Protein AF-A0A2D9CEY7-F1 (afdb_monomer_lite)

Secondary structure (DSSP, 8-state):
------B---SS-EEEEEE-TTS-EEEEEEE-TT--B----S-EEEES-HHHHHHHHHHTT----

Radius of gyration: 11.94 Å; chains: 1; bounding box: 33×18×29 Å

pLDDT: mean 80.17, std 14.7, range [39.09, 94.38]

Foldseek 3Di:
DPPPDKPQQDVAKKKKFAADPVRQTPDIDIDGRVGIDDDPGDDMDIDRDPVVNQVVCVVNVHDDD

Sequence (65 aa):
MKDIDKIKNPEVNTYWIIFDEDNIVKTYGIVSPMQVLSTKETKIEMYIDKDEWIKVLESYKIEVE

Structure (mmCIF, N/CA/C/O backbone):
data_AF-A0A2D9CEY7-F1
#
_entry.id   AF-A0A2D9CEY7-F1
#
loop_
_atom_site.group_PDB
_atom_site.id
_atom_site.type_symbol
_atom_site.label_atom_id
_atom_site.label_alt_id
_atom_site.label_comp_id
_atom_site.label_asym_id
_atom_site.label_entity_id
_atom_site.label_seq_id
_atom_site.pdbx_PDB_ins_code
_atom_site.Cartn_x
_atom_site.Cartn_y
_atom_site.Cartn_z
_atom_site.occupancy
_atom_site.B_iso_or_equiv
_atom_site.auth_seq_id
_atom_site.auth_comp_id
_atom_site.auth_asym_id
_atom_site.auth_atom_id
_atom_site.pdbx_PDB_model_num
ATOM 1 N N . MET A 1 1 ? -23.402 -1.237 -9.980 1.00 40.72 1 MET A N 1
ATOM 2 C CA . MET A 1 1 ? -22.195 -1.418 -9.148 1.00 40.72 1 MET A CA 1
ATOM 3 C C . MET A 1 1 ? -21.033 -0.926 -9.983 1.00 40.72 1 MET A C 1
ATOM 5 O O . MET A 1 1 ? -20.946 -1.342 -11.126 1.00 40.72 1 MET A O 1
ATOM 9 N N . LYS A 1 2 ? -20.261 0.052 -9.500 1.00 39.09 2 LYS A N 1
ATOM 10 C CA . LYS A 1 2 ? -19.049 0.488 -10.201 1.00 39.09 2 LYS A CA 1
ATOM 11 C C . LYS A 1 2 ? -17.999 -0.586 -9.952 1.00 39.09 2 LYS A C 1
ATOM 13 O O . LYS A 1 2 ? -17.531 -0.711 -8.824 1.00 39.09 2 LYS A O 1
ATOM 18 N N . ASP A 1 3 ? -17.722 -1.392 -10.968 1.00 45.12 3 ASP A N 1
ATOM 19 C CA . ASP A 1 3 ? -16.535 -2.230 -11.006 1.00 45.12 3 ASP A CA 1
ATOM 20 C C . ASP A 1 3 ? -15.325 -1.327 -10.759 1.00 45.12 3 ASP A C 1
ATOM 22 O O . ASP A 1 3 ? -15.099 -0.355 -11.480 1.00 45.12 3 ASP A O 1
ATOM 26 N N . ILE A 1 4 ? -14.590 -1.593 -9.684 1.00 56.12 4 ILE A N 1
ATOM 27 C CA . ILE A 1 4 ? -13.269 -1.005 -9.502 1.00 56.12 4 ILE A CA 1
ATOM 28 C C . ILE A 1 4 ? -12.399 -1.782 -10.476 1.00 56.12 4 ILE A C 1
ATOM 30 O O . ILE A 1 4 ? -12.008 -2.923 -10.222 1.00 56.12 4 ILE A O 1
ATOM 34 N N . ASP A 1 5 ? -12.275 -1.204 -11.669 1.00 48.59 5 ASP A N 1
ATOM 35 C CA . ASP A 1 5 ? -11.569 -1.765 -12.804 1.00 48.59 5 ASP A CA 1
ATOM 36 C C . ASP A 1 5 ? -10.184 -2.241 -12.361 1.00 48.59 5 ASP A C 1
ATOM 38 O O . ASP A 1 5 ? -9.365 -1.499 -11.824 1.00 48.59 5 ASP A O 1
ATOM 42 N N . LYS A 1 6 ? -9.972 -3.542 -12.547 1.00 51.09 6 LYS A N 1
ATOM 43 C CA . LYS A 1 6 ? -8.746 -4.274 -12.231 1.00 51.09 6 LYS A CA 1
ATOM 44 C C . LYS A 1 6 ? -7.521 -3.500 -12.726 1.00 51.09 6 LYS A C 1
ATOM 46 O O . LYS A 1 6 ? -7.495 -3.095 -13.888 1.00 51.09 6 LYS A O 1
ATOM 51 N N . ILE A 1 7 ? -6.467 -3.418 -11.911 1.00 58.44 7 ILE A N 1
ATOM 52 C CA . ILE A 1 7 ? -5.151 -2.942 -12.366 1.00 58.44 7 ILE A CA 1
ATOM 53 C C . ILE A 1 7 ? -4.564 -4.017 -13.288 1.00 58.44 7 ILE A C 1
ATOM 55 O O . ILE A 1 7 ? -3.900 -4.948 -12.836 1.00 58.44 7 ILE A O 1
ATOM 59 N N . LYS A 1 8 ? -4.876 -3.951 -14.584 1.00 49.56 8 LYS A N 1
ATOM 60 C CA . LYS A 1 8 ? -4.314 -4.848 -15.598 1.00 49.56 8 LYS A CA 1
ATOM 61 C C . LYS A 1 8 ? -3.001 -4.255 -16.105 1.00 49.56 8 LYS A C 1
ATOM 63 O O . LYS A 1 8 ? -3.040 -3.257 -16.810 1.00 49.56 8 LYS A O 1
ATOM 68 N N . ASN A 1 9 ? -1.884 -4.912 -15.796 1.00 51.72 9 ASN A N 1
ATOM 69 C CA . ASN 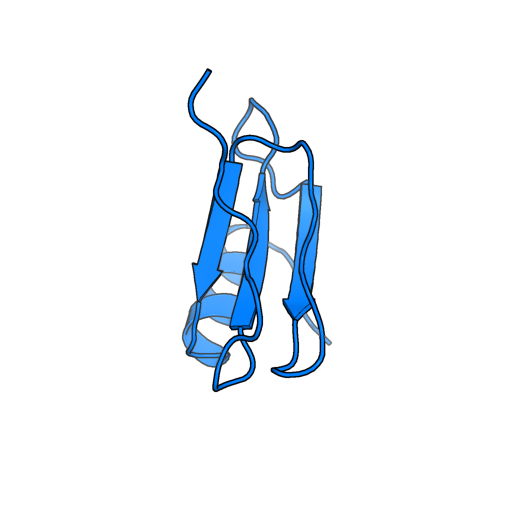A 1 9 ? -0.555 -4.650 -16.364 1.00 51.72 9 ASN A CA 1
ATOM 70 C C . ASN A 1 9 ? -0.076 -3.195 -16.204 1.00 51.72 9 ASN A C 1
ATOM 72 O O . ASN A 1 9 ? 0.003 -2.470 -17.197 1.00 51.72 9 ASN A O 1
ATOM 76 N N . PRO A 1 10 ? 0.231 -2.736 -14.982 1.00 58.91 10 PRO A N 1
ATOM 77 C CA . PRO A 1 10 ? 0.797 -1.402 -14.830 1.00 58.91 10 PRO A CA 1
ATOM 78 C C . PRO A 1 10 ? 2.156 -1.331 -15.546 1.00 58.91 10 PRO A C 1
ATOM 80 O O . PRO A 1 10 ? 2.920 -2.279 -15.501 1.00 58.91 10 PRO A O 1
ATOM 83 N N . GLU A 1 11 ? 2.497 -0.246 -16.241 1.00 67.56 11 GLU A N 1
ATOM 84 C CA . GLU A 1 11 ? 3.795 -0.161 -16.952 1.00 67.56 11 GLU A CA 1
ATOM 85 C C . GLU A 1 11 ? 4.988 -0.048 -15.984 1.00 67.56 11 GLU A C 1
ATOM 87 O O . GLU A 1 11 ? 6.135 -0.322 -16.340 1.00 67.56 11 GLU A O 1
ATOM 92 N N . VAL A 1 12 ? 4.701 0.323 -14.736 1.00 75.56 12 VAL A N 1
ATOM 93 C CA . VAL A 1 12 ? 5.653 0.563 -13.649 1.00 75.56 12 VAL A CA 1
ATOM 94 C C . VAL A 1 12 ? 5.170 -0.094 -12.354 1.00 75.56 12 VAL A C 1
ATOM 96 O O . VAL A 1 12 ? 4.000 -0.456 -12.224 1.00 75.56 12 VAL A O 1
ATOM 99 N N . ASN A 1 13 ? 6.064 -0.259 -11.376 1.00 83.69 13 ASN A N 1
ATOM 100 C CA . ASN A 1 13 ? 5.656 -0.706 -10.044 1.00 83.69 13 ASN A CA 1
ATOM 101 C C . ASN A 1 13 ? 4.615 0.267 -9.481 1.00 83.69 13 ASN A C 1
ATOM 103 O O . ASN A 1 13 ? 4.866 1.466 -9.399 1.00 83.69 13 ASN A O 1
ATOM 107 N N . THR A 1 14 ? 3.455 -0.264 -9.113 1.00 88.38 14 THR A N 1
ATOM 108 C CA . THR A 1 14 ? 2.361 0.504 -8.524 1.00 88.38 14 THR A CA 1
ATOM 109 C C . THR A 1 14 ? 2.220 0.096 -7.069 1.00 88.38 14 THR A C 1
ATOM 111 O O . THR A 1 14 ? 1.992 -1.075 -6.757 1.00 88.38 14 THR A O 1
ATOM 114 N N . TYR A 1 15 ? 2.374 1.063 -6.180 1.00 90.81 15 TYR A N 1
ATOM 115 C CA . TYR A 1 15 ? 2.198 0.903 -4.746 1.00 90.81 15 TYR A CA 1
ATOM 116 C C . TYR A 1 15 ? 0.732 1.130 -4.411 1.00 90.81 15 TYR A C 1
ATOM 118 O O . TYR A 1 15 ? 0.090 2.005 -4.988 1.00 90.81 15 TYR A O 1
ATOM 126 N N . TRP A 1 16 ? 0.174 0.336 -3.510 1.00 90.81 16 TRP A N 1
ATOM 127 C CA . TRP A 1 16 ? -1.238 0.426 -3.169 1.00 90.81 16 TRP A CA 1
ATOM 128 C C . TRP A 1 16 ? -1.453 0.319 -1.665 1.00 90.81 16 TRP A C 1
ATOM 130 O O . TRP A 1 16 ? -0.671 -0.303 -0.941 1.00 90.81 16 TRP A O 1
ATOM 140 N N . ILE A 1 17 ? -2.532 0.941 -1.202 1.00 92.62 17 ILE A N 1
ATOM 141 C CA . ILE A 1 17 ? -3.009 0.886 0.179 1.00 92.62 17 ILE A CA 1
ATOM 142 C C . ILE A 1 17 ? -4.503 0.584 0.134 1.00 92.62 17 ILE A C 1
ATOM 144 O O . ILE A 1 17 ? -5.254 1.243 -0.581 1.00 92.62 17 ILE A O 1
ATOM 148 N N . ILE A 1 18 ? -4.933 -0.431 0.876 1.00 90.94 18 ILE A N 1
ATOM 149 C CA . ILE A 1 18 ? -6.339 -0.778 1.068 1.00 90.94 18 ILE A CA 1
ATOM 150 C C . ILE A 1 18 ? -6.766 -0.285 2.442 1.00 90.94 18 ILE A C 1
ATOM 152 O O . ILE A 1 18 ? -6.137 -0.612 3.453 1.00 90.94 18 ILE A O 1
ATOM 156 N N . PHE A 1 19 ? -7.883 0.432 2.466 1.00 89.62 19 PHE A N 1
ATOM 157 C CA . PHE A 1 19 ? -8.491 0.949 3.684 1.00 89.62 19 PHE A CA 1
ATOM 158 C C . PHE A 1 19 ? -9.786 0.211 3.999 1.00 89.62 19 PHE A C 1
ATOM 160 O O . PHE A 1 19 ? -10.493 -0.241 3.097 1.00 89.62 19 PHE A O 1
ATOM 167 N N . ASP A 1 20 ? -10.114 0.125 5.283 1.00 87.00 20 ASP A N 1
ATOM 168 C CA . ASP A 1 20 ? -11.430 -0.316 5.728 1.00 87.00 20 ASP A CA 1
ATOM 169 C C . ASP A 1 20 ? -12.476 0.821 5.696 1.00 87.00 20 ASP A C 1
ATOM 171 O O . ASP A 1 20 ? -12.256 1.941 5.205 1.00 87.00 20 ASP A O 1
ATOM 175 N N . GLU A 1 21 ? -13.678 0.527 6.189 1.00 86.62 21 GLU A N 1
ATOM 176 C CA . GLU A 1 21 ? -14.781 1.489 6.216 1.00 86.62 21 GLU A CA 1
ATOM 177 C C . GLU A 1 21 ? -14.480 2.707 7.108 1.00 86.62 21 GLU A C 1
ATOM 179 O O . GLU A 1 21 ? -14.902 3.814 6.760 1.00 86.62 21 GLU A O 1
ATOM 184 N N . ASP A 1 22 ? -13.642 2.541 8.133 1.00 88.69 22 ASP A N 1
ATOM 185 C CA . ASP A 1 22 ? -13.218 3.567 9.091 1.00 88.69 22 ASP A CA 1
ATOM 186 C C . ASP A 1 22 ? -11.973 4.362 8.637 1.00 88.69 22 ASP A C 1
ATOM 188 O O . ASP A 1 22 ? -11.494 5.244 9.350 1.00 88.69 22 ASP A O 1
ATOM 192 N N . ASN A 1 23 ? -11.482 4.118 7.414 1.00 84.19 23 ASN A N 1
ATOM 193 C CA . ASN A 1 23 ? -10.249 4.696 6.852 1.00 84.19 23 ASN A CA 1
ATOM 194 C C . ASN A 1 23 ? -8.975 4.282 7.603 1.00 84.19 23 ASN A C 1
ATOM 196 O O . ASN A 1 23 ? -7.979 5.008 7.601 1.00 84.19 23 ASN A O 1
ATOM 200 N N . ILE A 1 24 ? -8.993 3.106 8.223 1.00 88.00 24 ILE A N 1
ATOM 201 C CA . ILE A 1 24 ? -7.810 2.474 8.793 1.00 88.00 24 ILE A CA 1
ATOM 202 C C . ILE A 1 24 ? -7.158 1.628 7.701 1.00 88.00 24 ILE A C 1
ATOM 204 O O . ILE A 1 24 ? -7.828 0.931 6.933 1.00 88.00 24 ILE A O 1
ATOM 208 N N . VAL A 1 25 ? -5.831 1.698 7.610 1.00 90.31 25 VAL A N 1
ATOM 209 C CA . VAL A 1 25 ? -5.064 0.876 6.671 1.00 90.31 25 VAL A CA 1
ATOM 210 C C . VAL A 1 25 ? -5.212 -0.593 7.061 1.00 90.31 25 VAL A C 1
ATOM 212 O O . VAL A 1 25 ? -4.764 -1.024 8.121 1.00 90.31 25 VAL A O 1
ATOM 215 N N . LYS A 1 26 ? -5.831 -1.372 6.176 1.00 90.19 26 LYS A N 1
ATOM 216 C CA . LYS A 1 26 ? -6.053 -2.810 6.349 1.00 90.19 26 LYS A CA 1
ATOM 217 C C . LYS A 1 26 ? -4.863 -3.615 5.845 1.00 90.19 26 LYS A C 1
ATOM 219 O O . LYS A 1 26 ? -4.444 -4.585 6.468 1.00 90.19 26 LYS A O 1
ATOM 224 N N . THR A 1 27 ? -4.353 -3.245 4.674 1.00 90.88 27 THR A N 1
ATOM 225 C CA . THR A 1 27 ? -3.200 -3.886 4.037 1.00 90.88 27 THR A CA 1
ATOM 226 C C . THR A 1 27 ? -2.630 -2.966 2.962 1.00 90.88 27 THR A C 1
ATOM 228 O O . THR A 1 27 ? -3.329 -2.106 2.431 1.00 90.88 27 THR A O 1
ATOM 231 N N . TYR A 1 28 ? -1.354 -3.131 2.651 1.00 92.88 28 TYR A N 1
ATOM 232 C CA . TYR A 1 28 ? -0.633 -2.358 1.653 1.00 92.88 28 TYR A CA 1
ATOM 233 C C . TYR A 1 28 ? 0.332 -3.275 0.913 1.00 92.88 28 TYR A C 1
ATOM 235 O O . TYR A 1 28 ? 0.676 -4.361 1.390 1.00 92.88 28 TYR A O 1
ATOM 243 N N . GLY A 1 29 ? 0.783 -2.844 -0.258 1.00 90.69 29 GLY A N 1
ATOM 244 C CA . GLY A 1 29 ? 1.752 -3.616 -1.009 1.00 90.69 29 GLY A CA 1
ATOM 245 C C . GLY A 1 29 ? 2.151 -2.979 -2.322 1.00 90.69 29 GLY A C 1
ATOM 246 O O . GLY A 1 29 ? 1.851 -1.822 -2.611 1.00 90.69 29 GLY A O 1
ATOM 247 N N . ILE A 1 30 ? 2.847 -3.779 -3.119 1.00 90.25 30 ILE A N 1
ATOM 248 C CA . ILE A 1 30 ? 3.366 -3.390 -4.423 1.00 90.25 30 ILE A CA 1
ATOM 249 C C . ILE A 1 30 ? 2.823 -4.386 -5.432 1.00 90.25 30 ILE A C 1
ATOM 251 O O . ILE A 1 30 ? 2.836 -5.594 -5.196 1.00 90.25 30 ILE A O 1
ATOM 255 N N . VAL A 1 31 ? 2.340 -3.880 -6.558 1.00 87.75 31 VAL A N 1
ATOM 256 C CA . VAL A 1 31 ? 2.089 -4.683 -7.746 1.00 87.75 31 VAL A CA 1
ATOM 257 C C . VAL A 1 31 ? 3.091 -4.277 -8.810 1.00 87.75 31 VAL A C 1
ATOM 259 O O . VAL A 1 31 ? 3.145 -3.126 -9.246 1.00 87.75 31 VAL A 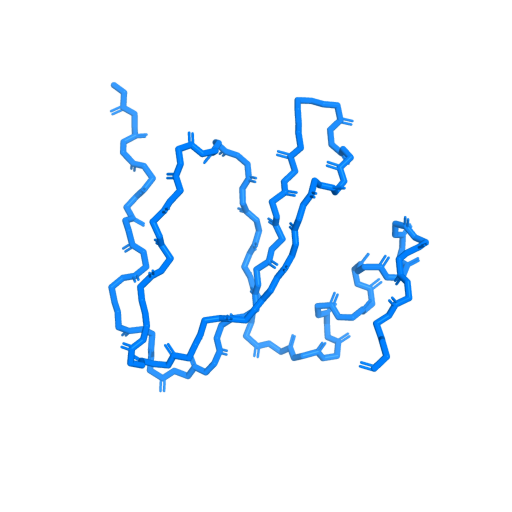O 1
ATOM 262 N N . SER A 1 32 ? 3.912 -5.242 -9.212 1.00 81.75 32 SER A N 1
ATOM 263 C CA . SER A 1 32 ? 4.804 -5.0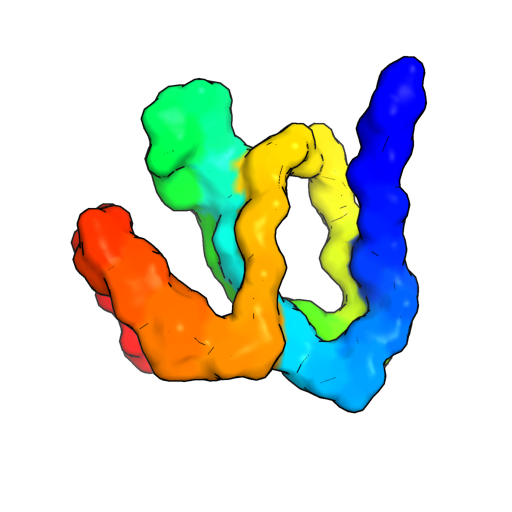68 -10.349 1.00 81.75 32 SER A CA 1
ATOM 264 C C . SER A 1 32 ? 4.037 -5.140 -11.672 1.00 81.75 32 SER A C 1
ATOM 266 O O . SER A 1 32 ? 2.954 -5.720 -11.720 1.00 81.75 32 SER A O 1
ATOM 268 N N . PRO A 1 33 ? 4.620 -4.643 -12.776 1.00 76.31 33 PRO A N 1
ATOM 269 C CA . PRO A 1 33 ? 4.000 -4.649 -14.102 1.00 76.31 33 PRO A CA 1
ATOM 270 C C . PRO A 1 33 ? 3.440 -5.975 -14.609 1.00 76.31 33 PRO A C 1
ATOM 272 O O . PRO A 1 33 ? 2.518 -6.016 -15.419 1.00 76.31 33 PRO A O 1
ATOM 275 N N . MET A 1 34 ? 4.005 -7.079 -14.127 1.00 73.25 34 MET A N 1
ATOM 276 C CA . MET A 1 34 ? 3.599 -8.436 -14.491 1.00 73.25 34 MET A CA 1
ATOM 277 C C . MET A 1 34 ? 2.496 -9.005 -13.590 1.00 73.25 34 MET A C 1
ATOM 279 O O . MET A 1 34 ? 2.076 -10.146 -13.775 1.00 73.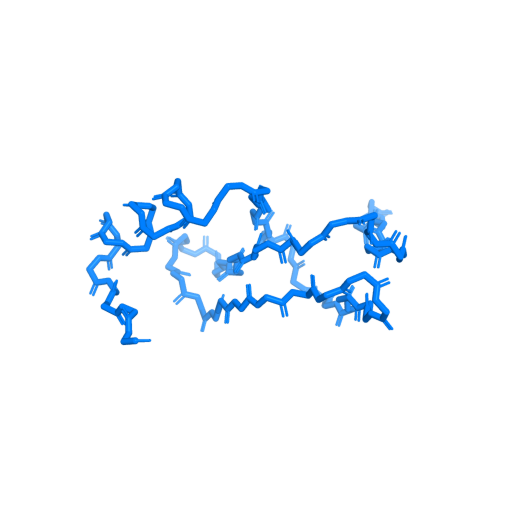25 34 MET A O 1
ATOM 283 N N . GLN A 1 35 ? 2.051 -8.248 -12.590 1.00 72.50 35 GLN A N 1
ATOM 284 C CA . GLN A 1 35 ? 1.078 -8.670 -11.595 1.00 72.50 35 GLN A CA 1
ATOM 285 C C . GLN A 1 35 ? -0.201 -7.840 -11.715 1.00 72.50 35 GLN A C 1
ATOM 287 O O . GLN A 1 35 ? -0.200 -6.696 -12.162 1.00 72.50 35 GLN A O 1
ATOM 292 N N . VAL A 1 36 ? -1.316 -8.447 -11.318 1.00 74.88 36 VAL A N 1
ATOM 293 C CA . VAL A 1 36 ? -2.635 -7.812 -11.309 1.00 74.88 36 VAL A CA 1
ATOM 294 C C . VAL A 1 36 ? -3.137 -7.816 -9.878 1.00 74.88 36 VAL A C 1
ATOM 296 O O . VAL A 1 36 ? -3.281 -8.884 -9.279 1.00 74.88 36 VAL A O 1
ATOM 299 N N . LEU A 1 37 ? -3.443 -6.635 -9.340 1.00 77.00 37 LEU A N 1
ATOM 300 C CA . LEU A 1 37 ? -4.179 -6.543 -8.084 1.00 77.00 37 LEU A CA 1
ATOM 301 C C . LEU A 1 37 ? -5.655 -6.816 -8.376 1.00 77.00 37 LEU A C 1
ATOM 303 O O . LEU A 1 37 ? -6.305 -6.073 -9.111 1.00 77.00 37 LEU A O 1
ATOM 307 N N . SER A 1 38 ? -6.190 -7.885 -7.794 1.00 76.75 38 SER A N 1
ATOM 308 C CA . SER A 1 38 ? -7.622 -8.173 -7.808 1.00 76.75 38 SER A CA 1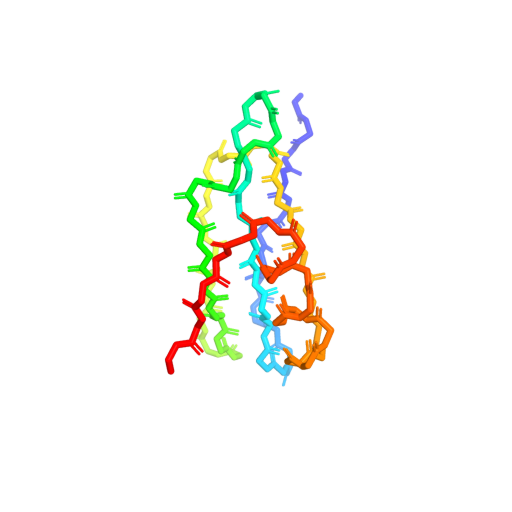
ATOM 309 C C . SER A 1 38 ? -8.115 -8.199 -6.373 1.00 76.75 38 SER A C 1
ATOM 311 O O . SER A 1 38 ? -7.818 -9.132 -5.632 1.00 76.75 38 SER A O 1
ATOM 313 N N . THR A 1 39 ? -8.892 -7.197 -5.986 1.00 76.06 39 THR A N 1
ATOM 314 C CA . THR A 1 39 ? -9.470 -7.098 -4.646 1.00 76.06 39 THR A CA 1
ATOM 315 C C . THR A 1 39 ? -10.959 -6.780 -4.732 1.00 76.06 39 THR A C 1
ATOM 317 O O . THR A 1 39 ? -11.434 -6.238 -5.728 1.00 76.06 39 THR A O 1
ATOM 320 N N . LYS A 1 40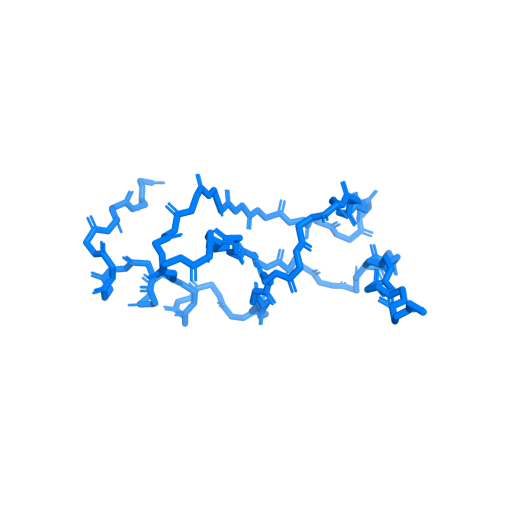 ? -11.709 -7.186 -3.704 1.00 77.38 40 LYS A N 1
ATOM 321 C CA . LYS A 1 40 ? -13.136 -6.860 -3.542 1.00 77.38 40 LYS A CA 1
ATOM 322 C C . LYS A 1 40 ? -13.348 -5.585 -2.722 1.00 77.38 40 LYS A C 1
ATOM 324 O O . LYS A 1 40 ? -14.487 -5.178 -2.520 1.00 77.38 40 LYS A O 1
ATOM 329 N N . GLU A 1 41 ? -12.266 -5.010 -2.212 1.00 79.12 41 GLU A N 1
ATOM 330 C CA . GLU A 1 41 ? -12.299 -3.844 -1.340 1.00 79.12 41 GLU A CA 1
ATOM 331 C C . GLU A 1 41 ? -12.608 -2.592 -2.156 1.00 79.12 41 GLU A C 1
ATOM 333 O O . GLU A 1 41 ? -12.141 -2.432 -3.285 1.00 79.12 41 GLU A O 1
ATOM 338 N N . THR A 1 42 ? -13.421 -1.710 -1.583 1.00 75.56 42 THR A N 1
ATOM 339 C CA . THR A 1 42 ? -13.939 -0.536 -2.286 1.00 75.56 42 THR A CA 1
ATOM 340 C C . THR A 1 42 ? -13.063 0.702 -2.148 1.00 75.56 42 THR A C 1
ATOM 342 O O . THR A 1 42 ? -13.166 1.610 -2.972 1.00 75.56 42 THR A O 1
ATOM 345 N N . LYS A 1 43 ? -12.191 0.736 -1.135 1.00 85.88 43 LYS A N 1
ATOM 346 C CA . LYS A 1 43 ? -11.267 1.839 -0.873 1.00 85.88 43 LYS A CA 1
ATOM 347 C C . LYS A 1 43 ? -9.831 1.385 -1.080 1.00 85.88 43 LYS A C 1
ATOM 349 O O . LYS A 1 43 ? -9.254 0.683 -0.250 1.00 85.88 43 LYS A O 1
ATOM 354 N N . ILE A 1 44 ? -9.278 1.796 -2.210 1.00 88.12 44 ILE A N 1
ATOM 355 C CA . ILE A 1 44 ? -7.895 1.536 -2.587 1.00 88.12 44 ILE A CA 1
ATOM 356 C C . ILE A 1 44 ? -7.307 2.863 -3.032 1.00 88.12 44 ILE A C 1
ATOM 358 O O . ILE A 1 44 ? -7.882 3.531 -3.892 1.00 88.12 44 ILE A O 1
ATOM 362 N N . GLU A 1 45 ? -6.157 3.212 -2.482 1.00 89.75 45 GLU A N 1
ATOM 363 C CA . GLU A 1 45 ? -5.325 4.283 -3.011 1.00 89.75 45 GLU A CA 1
ATOM 364 C C . GLU A 1 45 ? -4.103 3.689 -3.695 1.00 89.75 45 GLU A C 1
ATOM 366 O O . GLU A 1 45 ? -3.597 2.638 -3.294 1.00 89.75 45 GLU A O 1
ATOM 371 N N . MET A 1 46 ? -3.655 4.352 -4.756 1.00 88.50 46 MET A N 1
ATOM 372 C CA . MET A 1 46 ? -2.563 3.889 -5.600 1.00 88.50 46 MET A CA 1
ATOM 373 C C . MET A 1 46 ? -1.564 5.014 -5.814 1.00 88.50 46 MET A C 1
ATOM 375 O O . MET A 1 46 ? -1.950 6.153 -6.064 1.00 88.50 46 MET A O 1
ATOM 379 N N . TYR A 1 47 ? -0.290 4.653 -5.778 1.00 89.31 47 TYR A N 1
ATOM 380 C CA . TYR A 1 47 ? 0.842 5.554 -5.880 1.00 89.31 47 TYR A CA 1
ATOM 381 C C . TYR A 1 47 ? 1.847 4.973 -6.873 1.00 89.31 47 TYR A C 1
ATOM 383 O O . TYR A 1 47 ? 2.050 3.759 -6.944 1.00 89.31 47 TYR A O 1
ATOM 391 N N . ILE A 1 48 ? 2.479 5.843 -7.652 1.00 89.38 48 ILE A N 1
ATOM 392 C CA . ILE A 1 48 ? 3.581 5.465 -8.549 1.00 89.38 48 ILE A CA 1
ATOM 393 C C . ILE A 1 48 ? 4.930 5.737 -7.877 1.00 89.38 48 ILE A C 1
ATOM 395 O O . ILE A 1 48 ? 5.893 5.000 -8.085 1.00 89.38 48 ILE A O 1
ATOM 399 N N . ASP A 1 49 ? 4.987 6.772 -7.040 1.00 89.25 49 ASP A N 1
ATOM 400 C CA . ASP A 1 49 ? 6.169 7.148 -6.281 1.00 89.25 49 ASP A CA 1
ATOM 401 C C . ASP A 1 49 ? 6.220 6.393 -4.941 1.00 89.25 49 ASP A C 1
ATOM 403 O O . ASP A 1 49 ? 5.260 6.386 -4.164 1.00 89.25 49 ASP A O 1
ATOM 407 N N . LYS A 1 50 ? 7.354 5.735 -4.681 1.00 89.12 50 LYS A N 1
ATOM 408 C CA . LYS A 1 50 ? 7.569 4.956 -3.457 1.00 89.12 50 LYS A CA 1
ATOM 409 C C . LYS A 1 50 ? 7.650 5.851 -2.221 1.00 89.12 50 LYS A C 1
ATOM 411 O O . LYS A 1 50 ? 7.133 5.474 -1.174 1.00 89.12 50 LYS A O 1
ATOM 416 N N . ASP A 1 51 ? 8.312 6.997 -2.325 1.00 91.81 51 ASP A N 1
ATOM 417 C CA . ASP A 1 51 ? 8.536 7.895 -1.195 1.00 91.81 51 ASP A CA 1
ATOM 418 C C . ASP A 1 51 ? 7.233 8.596 -0.804 1.00 91.81 51 ASP A C 1
ATOM 420 O O . ASP A 1 51 ? 6.975 8.813 0.378 1.00 91.81 51 ASP A O 1
ATOM 424 N N . GLU A 1 52 ? 6.382 8.919 -1.781 1.00 92.56 52 GLU A N 1
ATOM 425 C CA . GLU A 1 52 ? 5.021 9.396 -1.517 1.00 92.56 52 GLU A CA 1
ATOM 426 C C . GLU A 1 52 ? 4.193 8.338 -0.780 1.00 92.56 52 GLU A C 1
ATOM 428 O O . GLU A 1 52 ? 3.603 8.628 0.260 1.00 92.56 52 GLU A O 1
ATOM 433 N N . TRP A 1 53 ? 4.215 7.094 -1.260 1.00 94.38 53 TRP A N 1
ATOM 434 C CA . TRP A 1 53 ? 3.519 5.981 -0.617 1.00 94.38 53 TRP A CA 1
ATOM 435 C C . TRP A 1 53 ? 3.987 5.736 0.824 1.00 94.38 53 TRP A C 1
ATOM 437 O O . TRP A 1 53 ? 3.159 5.567 1.722 1.00 94.38 53 TRP A O 1
ATOM 447 N N . ILE A 1 54 ? 5.302 5.772 1.064 1.00 92.06 54 ILE A N 1
ATOM 448 C CA . ILE A 1 54 ? 5.879 5.638 2.408 1.00 92.06 54 ILE A CA 1
ATOM 449 C C . ILE A 1 54 ? 5.398 6.771 3.314 1.00 92.06 54 ILE A C 1
ATOM 451 O O . ILE A 1 54 ? 4.910 6.493 4.404 1.00 92.06 54 ILE A O 1
ATOM 455 N N . LYS A 1 55 ? 5.448 8.031 2.861 1.00 93.56 55 LYS A N 1
ATOM 456 C CA . LYS A 1 55 ? 4.971 9.179 3.656 1.00 93.56 55 LYS A CA 1
ATOM 457 C C . LYS A 1 55 ? 3.509 9.036 4.064 1.00 93.56 55 LYS A C 1
ATOM 459 O O . LYS A 1 55 ? 3.130 9.429 5.168 1.00 93.56 55 LYS A O 1
ATOM 464 N N . VAL A 1 56 ? 2.678 8.481 3.182 1.00 91.31 56 VAL A N 1
ATOM 465 C CA . VAL A 1 56 ? 1.278 8.208 3.509 1.00 91.31 56 VAL A CA 1
ATOM 466 C C . VAL A 1 56 ? 1.195 7.139 4.593 1.00 91.31 56 VAL A C 1
ATOM 468 O O . VAL A 1 56 ? 0.552 7.383 5.610 1.00 91.31 56 VAL A O 1
ATOM 471 N N . LEU A 1 57 ? 1.892 6.009 4.464 1.00 90.88 57 LEU A N 1
ATOM 472 C CA . LEU A 1 57 ? 1.909 4.966 5.500 1.00 90.88 57 LEU A CA 1
ATOM 473 C C . LEU A 1 57 ? 2.436 5.477 6.852 1.00 90.88 57 LEU A C 1
ATOM 475 O O . LEU A 1 57 ? 1.827 5.205 7.889 1.00 90.88 57 LEU A O 1
ATOM 479 N N . GLU A 1 58 ? 3.477 6.308 6.849 1.00 92.25 58 GLU A N 1
ATOM 480 C CA . GLU A 1 58 ? 3.999 6.972 8.049 1.00 92.25 58 GLU A CA 1
ATOM 481 C C . GLU A 1 58 ? 2.956 7.890 8.702 1.00 92.25 58 GLU A C 1
ATOM 483 O O . GLU A 1 58 ? 2.841 7.923 9.930 1.00 92.25 58 GLU A O 1
ATOM 488 N N . SER A 1 59 ? 2.133 8.591 7.910 1.00 92.06 59 SER A N 1
ATOM 489 C CA . SER A 1 59 ? 1.027 9.405 8.441 1.00 92.06 59 SER A CA 1
ATOM 490 C C . SER A 1 59 ? -0.025 8.567 9.187 1.00 92.06 59 SER A C 1
ATOM 492 O O . SER A 1 59 ? -0.654 9.056 10.129 1.00 92.06 59 SER A O 1
ATOM 494 N N . TYR A 1 60 ? -0.140 7.281 8.839 1.00 89.81 60 TYR A N 1
ATOM 495 C CA . TYR A 1 60 ? -0.953 6.278 9.534 1.00 89.81 60 TYR A CA 1
ATOM 496 C C . TYR A 1 60 ? -0.179 5.502 10.614 1.00 89.81 60 TYR A C 1
ATOM 498 O O . TYR A 1 60 ? -0.727 4.567 11.198 1.00 89.81 60 TYR A O 1
ATOM 506 N N . LYS A 1 61 ? 1.059 5.908 10.935 1.00 91.25 61 LYS A N 1
ATOM 507 C CA . LYS A 1 61 ? 1.964 5.258 11.904 1.00 91.25 61 LYS A CA 1
ATOM 508 C C . LYS A 1 61 ? 2.337 3.818 11.536 1.00 91.25 61 LYS A C 1
ATOM 510 O O . LYS A 1 61 ? 2.501 2.977 12.418 1.00 91.25 61 LYS A O 1
ATOM 515 N N . ILE A 1 62 ? 2.449 3.536 10.242 1.00 87.12 62 ILE A N 1
ATOM 516 C CA . ILE A 1 62 ? 2.896 2.245 9.720 1.00 87.12 62 ILE A CA 1
ATOM 517 C C . ILE A 1 62 ? 4.346 2.386 9.271 1.00 87.12 62 ILE A C 1
ATOM 519 O O . ILE A 1 62 ? 4.649 3.191 8.393 1.00 87.12 62 ILE A O 1
ATOM 523 N N . GLU A 1 63 ? 5.228 1.594 9.875 1.00 82.38 63 GLU A N 1
ATOM 524 C CA . GLU A 1 63 ? 6.640 1.524 9.503 1.00 82.38 63 GLU A CA 1
ATOM 525 C C . GLU A 1 63 ? 6.830 0.485 8.392 1.00 82.38 63 GLU A C 1
ATOM 527 O O . GLU A 1 63 ? 6.353 -0.649 8.486 1.00 82.38 63 GLU A O 1
ATOM 532 N N . VAL A 1 64 ? 7.503 0.888 7.315 1.00 78.31 64 VAL A N 1
ATOM 533 C CA . VAL A 1 64 ? 7.838 0.019 6.183 1.00 78.31 64 VAL A CA 1
ATOM 534 C C . VAL A 1 64 ? 9.342 -0.245 6.233 1.00 78.31 64 VAL A C 1
ATOM 536 O O . VAL A 1 64 ? 10.122 0.675 5.994 1.00 78.31 64 VAL A O 1
ATOM 539 N N . GLU A 1 65 ? 9.732 -1.475 6.581 1.00 64.81 65 GLU A N 1
ATOM 540 C CA . GLU A 1 65 ? 11.135 -1.939 6.613 1.00 64.81 65 GLU A CA 1
ATOM 541 C C . GLU A 1 65 ? 11.725 -2.206 5.216 1.00 64.81 65 GLU A C 1
ATOM 543 O O . GLU A 1 65 ? 10.989 -2.683 4.316 1.00 64.81 65 GLU A O 1
#